Protein AF-B0MDX8-F1 (afdb_monomer_lite)

Radius of gyration: 16.96 Å; chains: 1; bounding box: 38×23×53 Å

Organism: Anaerostipes caccae (strain DSM 14662 / CCUG 47493 / JCM 13470 / NCIMB 13811 / L1-92) (NCBI:txid411490)

Secondary structure (DSSP, 8-state):
---GGG---S-SS-SS-TT------TT--SEEEE-S-HHHHHHHHHHTTPEEEEEEE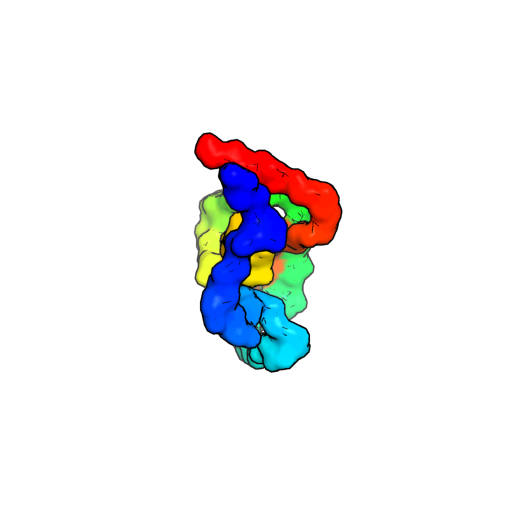ETTEEEEEEEEEETTEEEEEE----SS------

pLDDT: mean 81.72, std 12.45, range [44.72, 94.19]

Foldseek 3Di:
DDDPVVDDDPDPDDPDDPPDDDDDDPPDFPAEDEDQDLVVLVVVCVVQVWDFDDWDQDPVGTWTWTWGADPNGTYIYTYDCPDDDDPDDD

Sequence (90 aa):
MATIFERWGSAKTALINPWNVIEEKPDFPEVCITTFSADMIDRLAESRDGKKIAELCSANGNLPVYEICYGGKRIAVFYPEWGPLPVRPV

Structure (mmCIF, N/CA/C/O backbone):
data_AF-B0MDX8-F1
#
_entry.id   AF-B0MDX8-F1
#
loop_
_atom_site.group_PDB
_atom_site.id
_atom_site.type_symbol
_atom_site.label_atom_id
_atom_site.label_alt_id
_atom_site.label_comp_id
_atom_site.label_asym_id
_atom_site.label_entity_id
_atom_site.label_seq_id
_atom_site.pdbx_PDB_ins_code
_atom_site.Cartn_x
_atom_site.Cartn_y
_atom_site.Cartn_z
_atom_site.occupancy
_atom_site.B_iso_or_equiv
_atom_site.auth_seq_id
_atom_site.auth_comp_id
_atom_site.auth_asym_id
_atom_site.auth_atom_id
_atom_site.pdbx_PDB_model_num
ATOM 1 N N . MET A 1 1 ? 15.452 11.362 -37.689 1.00 57.66 1 MET A N 1
ATOM 2 C CA . MET A 1 1 ? 14.432 11.509 -36.630 1.00 57.66 1 MET A CA 1
ATOM 3 C C . MET A 1 1 ? 14.426 10.195 -35.868 1.00 57.66 1 MET A C 1
ATOM 5 O O . MET A 1 1 ? 14.017 9.198 -36.443 1.00 57.66 1 MET A O 1
ATOM 9 N N . ALA A 1 2 ? 15.022 10.153 -34.675 1.00 66.38 2 ALA A N 1
ATOM 10 C CA . ALA A 1 2 ? 15.140 8.915 -33.903 1.00 66.38 2 ALA A CA 1
ATOM 11 C C . ALA A 1 2 ? 13.801 8.606 -33.219 1.00 66.38 2 ALA A C 1
ATOM 13 O O . ALA A 1 2 ? 13.175 9.503 -32.649 1.00 66.38 2 ALA A O 1
ATOM 14 N N . THR A 1 3 ? 13.345 7.360 -33.317 1.00 73.81 3 THR A N 1
ATOM 15 C CA . THR A 1 3 ? 12.121 6.904 -32.642 1.00 73.81 3 THR A CA 1
ATOM 16 C C . THR A 1 3 ? 12.395 6.644 -31.155 1.00 73.81 3 THR A C 1
ATOM 18 O O . THR A 1 3 ? 13.547 6.552 -30.734 1.00 73.81 3 THR A O 1
ATOM 21 N N . ILE A 1 4 ? 11.343 6.513 -30.338 1.00 75.75 4 ILE A N 1
ATOM 22 C CA . ILE A 1 4 ? 11.462 6.211 -28.896 1.00 75.75 4 ILE A CA 1
ATOM 23 C C . ILE A 1 4 ? 12.277 4.927 -28.628 1.00 75.75 4 ILE A C 1
ATOM 25 O O . ILE A 1 4 ? 12.917 4.813 -27.589 1.00 75.75 4 ILE A O 1
ATOM 29 N N . PHE A 1 5 ? 12.315 4.005 -29.596 1.00 76.94 5 PHE A N 1
ATOM 30 C CA . PHE A 1 5 ? 13.057 2.743 -29.536 1.00 76.94 5 PHE A CA 1
ATOM 31 C C . PHE A 1 5 ? 14.569 2.890 -29.730 1.00 76.94 5 PHE A C 1
ATOM 33 O O . PHE A 1 5 ? 15.298 1.921 -29.574 1.00 76.94 5 PHE A O 1
ATOM 40 N N . GLU A 1 6 ? 15.057 4.078 -30.081 1.00 75.81 6 GLU A N 1
ATOM 41 C CA . GLU A 1 6 ? 16.496 4.343 -30.202 1.00 75.81 6 GLU A CA 1
ATOM 42 C C . GLU A 1 6 ? 17.016 5.227 -29.065 1.00 75.81 6 GLU A C 1
ATOM 44 O O . GLU A 1 6 ? 18.161 5.679 -29.077 1.00 75.81 6 GLU A O 1
ATOM 49 N N . ARG A 1 7 ? 16.172 5.491 -28.062 1.00 71.44 7 ARG A N 1
ATOM 50 C CA . ARG A 1 7 ? 16.462 6.424 -26.979 1.00 71.44 7 ARG A CA 1
ATOM 51 C C . ARG A 1 7 ? 16.592 5.680 -25.654 1.00 71.44 7 ARG A C 1
ATOM 53 O O . ARG A 1 7 ? 15.645 5.597 -24.878 1.00 71.44 7 ARG A O 1
ATOM 60 N N . TRP A 1 8 ? 17.791 5.169 -25.387 1.00 77.31 8 TRP A N 1
ATOM 61 C CA . TRP A 1 8 ? 18.108 4.460 -24.146 1.00 77.31 8 TRP A CA 1
ATOM 62 C C . TRP A 1 8 ? 18.755 5.360 -23.099 1.00 77.31 8 TRP A C 1
ATOM 64 O O . TRP A 1 8 ? 19.615 6.187 -23.401 1.00 77.31 8 TRP A O 1
ATOM 74 N N . GLY A 1 9 ? 18.326 5.189 -21.847 1.00 74.38 9 GLY A N 1
ATOM 75 C CA . GLY A 1 9 ? 19.009 5.765 -20.696 1.00 74.38 9 GLY A CA 1
ATOM 76 C C . GLY A 1 9 ? 20.296 4.996 -20.400 1.00 74.38 9 GLY A C 1
ATOM 77 O O . GLY A 1 9 ? 20.366 3.788 -20.596 1.00 74.38 9 GLY A O 1
ATOM 78 N N . SER A 1 10 ? 21.315 5.684 -19.890 1.00 83.06 10 SER A N 1
ATOM 79 C CA . SER A 1 10 ? 22.580 5.067 -19.461 1.00 83.06 10 SER A CA 1
ATOM 80 C C . SER A 1 10 ? 22.477 4.302 -18.132 1.00 83.06 10 SER A C 1
ATOM 82 O O . SER A 1 10 ? 23.451 3.686 -17.694 1.00 83.06 10 SER A O 1
ATOM 84 N N . ALA A 1 11 ? 21.316 4.350 -17.471 1.00 85.44 11 ALA A N 1
ATOM 85 C CA . ALA A 1 11 ? 21.073 3.690 -16.197 1.00 85.44 11 ALA A CA 1
ATOM 86 C C . ALA A 1 11 ? 21.053 2.163 -16.361 1.00 85.44 11 ALA A C 1
ATOM 88 O O . ALA A 1 11 ? 20.347 1.621 -17.206 1.00 85.44 11 ALA A O 1
ATOM 89 N N . LYS A 1 12 ? 21.825 1.468 -15.520 1.00 82.56 12 LYS A N 1
ATOM 90 C CA . LYS A 1 12 ? 21.936 -0.003 -15.523 1.00 82.56 12 LYS A CA 1
ATOM 91 C C . LYS A 1 12 ? 20.898 -0.701 -14.639 1.00 82.56 12 LYS A C 1
ATOM 93 O O . LYS A 1 12 ? 20.812 -1.923 -14.653 1.00 82.56 12 LYS A O 1
ATOM 98 N N . THR A 1 13 ? 20.147 0.066 -13.858 1.00 82.94 13 THR A N 1
ATOM 99 C CA . THR A 1 13 ? 19.125 -0.408 -12.921 1.00 82.94 13 THR A CA 1
ATOM 100 C C . THR A 1 13 ? 17.770 0.151 -13.326 1.00 82.94 13 THR A C 1
ATOM 102 O O . THR A 1 13 ? 17.650 1.354 -13.567 1.00 82.94 13 THR A O 1
ATOM 105 N N . ALA A 1 14 ? 16.758 -0.711 -13.381 1.00 83.44 14 ALA A N 1
ATOM 106 C CA . ALA A 1 14 ? 15.377 -0.309 -13.613 1.00 83.44 14 ALA A CA 1
ATOM 107 C C . ALA A 1 14 ? 14.748 0.269 -12.333 1.00 83.44 14 ALA A C 1
ATOM 109 O O . ALA A 1 14 ? 15.284 0.094 -11.237 1.00 83.44 14 ALA A O 1
ATOM 110 N N . LEU A 1 15 ? 13.589 0.923 -12.473 1.00 79.56 15 LEU A N 1
ATOM 111 C CA . LEU A 1 15 ? 12.766 1.359 -11.337 1.00 79.56 15 LEU A CA 1
ATOM 112 C C . LEU A 1 15 ? 12.314 0.162 -10.481 1.00 79.56 15 LEU A C 1
ATOM 114 O O . LEU A 1 15 ? 12.337 0.231 -9.258 1.00 79.56 15 LEU A O 1
ATOM 118 N N . ILE A 1 16 ? 11.954 -0.944 -11.137 1.00 82.88 16 ILE A N 1
ATOM 119 C CA . ILE A 1 16 ? 11.592 -2.216 -10.511 1.00 82.88 16 ILE A CA 1
ATOM 120 C C . ILE A 1 16 ? 12.490 -3.289 -11.131 1.00 82.88 16 ILE A C 1
ATOM 122 O O . ILE A 1 16 ? 12.386 -3.575 -12.323 1.00 82.88 16 ILE A O 1
ATOM 126 N N . ASN A 1 17 ? 13.399 -3.855 -10.339 1.00 86.31 17 ASN A N 1
ATOM 127 C CA . ASN A 1 17 ? 14.276 -4.952 -10.743 1.00 86.31 17 ASN A CA 1
ATOM 128 C C . ASN A 1 17 ? 13.784 -6.274 -10.130 1.00 86.31 17 ASN A C 1
ATOM 130 O O . ASN A 1 17 ? 13.211 -6.262 -9.041 1.00 86.31 17 ASN A O 1
ATOM 134 N N . PRO A 1 18 ? 14.078 -7.432 -10.750 1.00 84.94 18 PRO A N 1
ATOM 135 C CA . PRO A 1 18 ? 13.686 -8.741 -10.214 1.00 84.94 18 PRO A CA 1
ATOM 136 C C . PRO A 1 18 ? 14.233 -9.050 -8.812 1.00 84.94 18 PRO A C 1
ATOM 138 O O . PRO A 1 18 ? 13.671 -9.874 -8.101 1.00 84.94 18 PRO A O 1
ATOM 141 N N . TRP A 1 19 ? 15.337 -8.407 -8.419 1.00 87.00 19 TRP A N 1
ATOM 142 C CA . TRP A 1 19 ? 15.971 -8.566 -7.105 1.00 87.00 19 TRP A CA 1
ATOM 143 C C . TRP A 1 19 ? 15.537 -7.507 -6.081 1.00 87.00 19 TRP A C 1
ATOM 145 O O . TRP A 1 19 ? 16.089 -7.464 -4.983 1.00 87.00 19 TRP A O 1
ATOM 155 N N . ASN A 1 20 ? 14.583 -6.630 -6.411 1.00 86.31 20 ASN A N 1
ATOM 156 C CA . ASN A 1 20 ? 13.990 -5.743 -5.416 1.00 86.31 20 ASN A CA 1
ATOM 157 C C . ASN A 1 20 ? 13.068 -6.560 -4.500 1.00 86.31 20 ASN A C 1
ATOM 159 O O . ASN A 1 20 ? 11.964 -6.930 -4.887 1.00 86.31 20 ASN A O 1
ATOM 163 N N . VAL A 1 21 ? 13.534 -6.829 -3.281 1.00 84.38 21 VAL A N 1
ATOM 164 C CA . VAL A 1 21 ? 12.757 -7.474 -2.216 1.00 84.38 21 VAL A CA 1
ATOM 165 C C . VAL A 1 21 ? 12.343 -6.405 -1.206 1.00 84.38 21 VAL A C 1
ATOM 167 O O . VAL A 1 21 ? 13.153 -5.550 -0.849 1.00 84.38 21 VAL A O 1
ATOM 170 N N . ILE A 1 22 ? 11.082 -6.435 -0.777 1.00 84.31 22 ILE A N 1
ATOM 171 C CA . ILE A 1 22 ? 10.531 -5.518 0.227 1.00 84.31 22 ILE A CA 1
ATOM 172 C C . ILE A 1 22 ? 10.408 -6.289 1.542 1.00 84.31 22 ILE A C 1
ATOM 174 O O . ILE A 1 22 ? 9.894 -7.407 1.551 1.00 84.31 22 ILE A O 1
ATOM 178 N N . GLU A 1 23 ? 10.894 -5.705 2.635 1.00 86.06 23 GLU A N 1
ATOM 179 C CA . GLU A 1 23 ? 10.740 -6.276 3.975 1.00 86.06 23 GLU A CA 1
ATOM 180 C C . GLU A 1 23 ? 9.296 -6.141 4.474 1.00 86.06 23 GLU A C 1
ATOM 182 O O . GLU A 1 23 ? 8.579 -5.195 4.132 1.00 86.06 23 GLU A O 1
ATOM 187 N N . GLU A 1 24 ? 8.867 -7.089 5.305 1.00 83.94 24 GLU A N 1
ATOM 188 C CA . GLU A 1 24 ? 7.557 -7.027 5.944 1.00 83.94 24 GLU A CA 1
ATOM 189 C C . GLU A 1 24 ? 7.480 -5.831 6.902 1.00 83.94 24 GLU A C 1
ATOM 191 O O . GLU A 1 24 ? 8.401 -5.562 7.676 1.00 83.94 24 GLU A O 1
ATOM 196 N N . LYS A 1 25 ? 6.358 -5.105 6.869 1.00 84.38 25 LYS A N 1
ATOM 197 C CA . LYS A 1 25 ? 6.116 -3.987 7.781 1.00 84.38 25 LYS A CA 1
ATOM 198 C C . LYS A 1 25 ? 5.428 -4.518 9.054 1.00 84.38 25 LYS A C 1
ATOM 200 O O . LYS A 1 25 ? 4.268 -4.910 8.962 1.00 84.38 25 LYS A O 1
ATOM 205 N N . PRO A 1 26 ? 6.071 -4.478 10.237 1.00 81.81 26 PRO A N 1
ATOM 206 C CA . PRO A 1 26 ? 5.573 -5.154 11.443 1.00 81.81 26 PRO A CA 1
ATOM 207 C C . PRO A 1 26 ? 4.234 -4.616 11.975 1.00 81.81 26 PRO A C 1
ATOM 209 O O . PRO A 1 26 ? 3.469 -5.359 12.578 1.00 81.81 26 PRO A O 1
ATOM 212 N N . ASP A 1 27 ? 3.918 -3.342 11.730 1.00 86.75 27 ASP A N 1
ATOM 213 C CA . ASP A 1 27 ? 2.690 -2.696 12.222 1.00 86.75 27 ASP A CA 1
ATOM 214 C C . ASP A 1 27 ? 1.547 -2.662 11.196 1.00 86.75 27 ASP A C 1
ATOM 216 O O . ASP A 1 27 ? 0.593 -1.888 11.348 1.00 86.75 27 ASP A O 1
ATOM 220 N N . PHE A 1 28 ? 1.643 -3.460 10.131 1.00 88.62 28 PHE A N 1
ATOM 221 C CA . PHE A 1 28 ? 0.654 -3.455 9.062 1.00 88.62 28 PHE A CA 1
ATOM 222 C C . PHE A 1 28 ? -0.678 -4.093 9.507 1.00 88.62 28 PHE A C 1
ATOM 224 O O . PHE A 1 28 ? -0.674 -5.054 10.279 1.00 88.62 28 PHE A O 1
ATOM 231 N N . PRO A 1 29 ? -1.838 -3.574 9.058 1.00 91.12 29 PRO A N 1
ATOM 232 C CA . PRO A 1 29 ? -3.131 -4.173 9.372 1.00 91.12 29 PRO A CA 1
ATOM 233 C C . PRO A 1 29 ? -3.236 -5.639 8.930 1.00 91.12 29 PRO A C 1
ATOM 235 O O . PRO A 1 29 ? -2.876 -5.979 7.806 1.00 91.12 29 PRO A O 1
ATOM 238 N N . GLU A 1 30 ? -3.816 -6.488 9.783 1.00 89.06 30 GLU A N 1
ATOM 239 C CA . GLU A 1 30 ? -4.056 -7.912 9.483 1.00 89.06 30 GLU A CA 1
ATOM 240 C C . GLU A 1 30 ? -5.037 -8.098 8.312 1.00 89.06 30 GLU A C 1
ATOM 242 O O . GLU A 1 30 ? -4.952 -9.061 7.553 1.00 89.06 30 GLU A O 1
ATOM 247 N N . VAL A 1 31 ? -5.974 -7.158 8.146 1.00 91.38 31 VAL A N 1
ATOM 248 C CA . VAL A 1 31 ? -6.987 -7.201 7.090 1.00 91.38 31 VAL A CA 1
ATOM 249 C C . VAL A 1 31 ? -6.651 -6.191 6.002 1.00 91.38 31 VAL A C 1
ATOM 251 O O . VAL A 1 31 ? -6.575 -4.989 6.258 1.00 91.38 31 VAL A O 1
ATOM 254 N N . CYS A 1 32 ? -6.537 -6.689 4.773 1.00 90.75 32 CYS A N 1
ATOM 255 C CA . CYS A 1 32 ? -6.447 -5.885 3.561 1.00 90.75 32 CYS A CA 1
ATOM 256 C C . CYS A 1 32 ? -7.724 -6.002 2.738 1.00 90.75 32 CYS A C 1
ATOM 258 O O . CYS A 1 32 ? -8.200 -7.105 2.477 1.00 90.75 32 CYS A O 1
ATOM 260 N N . ILE A 1 33 ? -8.246 -4.867 2.286 1.00 90.62 33 ILE A N 1
ATOM 261 C CA . ILE A 1 33 ? -9.368 -4.788 1.356 1.00 90.62 33 ILE A CA 1
ATOM 262 C C . ILE A 1 33 ? -8.889 -4.097 0.090 1.00 90.62 33 ILE A C 1
ATOM 264 O O . ILE A 1 33 ? -8.269 -3.036 0.128 1.00 90.62 33 ILE A O 1
ATOM 268 N N . THR A 1 34 ? -9.210 -4.687 -1.049 1.00 88.25 34 THR A N 1
ATOM 269 C CA . THR A 1 34 ? -8.869 -4.138 -2.353 1.00 88.25 34 THR A CA 1
ATOM 270 C C . THR A 1 34 ? -10.118 -3.968 -3.203 1.00 88.25 34 THR A C 1
ATOM 272 O O . THR A 1 34 ? -11.076 -4.733 -3.095 1.00 88.25 34 THR A O 1
ATOM 275 N N . THR A 1 35 ? -10.138 -2.929 -4.035 1.00 85.88 35 THR A N 1
ATOM 276 C CA . THR A 1 35 ? -11.235 -2.666 -4.977 1.00 85.88 35 THR A CA 1
ATOM 277 C C . THR A 1 35 ? -10.696 -2.042 -6.256 1.00 85.88 35 THR A C 1
ATOM 279 O O . THR A 1 35 ? -9.625 -1.444 -6.251 1.00 85.88 35 THR A O 1
ATOM 282 N N . PHE A 1 36 ? -11.445 -2.166 -7.352 1.00 81.75 36 PHE A N 1
ATOM 283 C CA . PHE A 1 36 ? -11.050 -1.683 -8.677 1.00 81.75 36 PHE A CA 1
ATOM 284 C C . PHE A 1 36 ? -11.383 -0.204 -8.936 1.00 81.75 36 PHE A C 1
ATOM 286 O O . PHE A 1 36 ? -11.102 0.309 -10.016 1.00 81.75 36 PHE A O 1
ATOM 293 N N . SER A 1 37 ? -11.988 0.496 -7.974 1.00 83.88 37 SER A N 1
ATOM 294 C CA . SER A 1 37 ? -12.285 1.925 -8.094 1.00 83.88 37 SER A CA 1
ATOM 295 C C . SER A 1 37 ? -11.356 2.728 -7.193 1.00 83.88 37 SER A C 1
ATOM 297 O O . SER A 1 37 ? -11.530 2.748 -5.975 1.00 83.88 37 SER A O 1
ATOM 299 N N . ALA A 1 38 ? -10.382 3.404 -7.803 1.00 80.88 38 ALA A N 1
ATOM 300 C CA . ALA A 1 38 ? -9.481 4.295 -7.081 1.00 80.88 38 ALA A CA 1
ATOM 301 C C . ALA A 1 38 ? -10.257 5.440 -6.400 1.00 80.88 38 ALA A C 1
ATOM 303 O O . ALA A 1 38 ? -10.065 5.681 -5.214 1.00 80.88 38 ALA A O 1
ATOM 304 N N . ASP A 1 39 ? -11.230 6.037 -7.097 1.00 86.81 39 ASP A N 1
ATOM 305 C CA . ASP A 1 39 ? -12.097 7.088 -6.546 1.00 86.81 39 ASP A CA 1
ATOM 306 C C . ASP A 1 39 ? -12.865 6.631 -5.299 1.00 86.81 39 ASP A C 1
ATOM 308 O O . ASP A 1 39 ? -13.078 7.404 -4.366 1.00 86.81 39 ASP A O 1
ATOM 312 N N . MET A 1 40 ? -13.303 5.368 -5.265 1.00 88.50 40 MET A N 1
ATOM 313 C CA . MET A 1 40 ? -13.981 4.811 -4.096 1.00 88.50 40 MET A CA 1
ATOM 314 C C . MET A 1 40 ? -13.029 4.675 -2.906 1.00 88.50 40 MET A C 1
ATOM 316 O O . MET A 1 40 ? -13.445 4.922 -1.777 1.00 88.50 40 MET A O 1
ATOM 320 N N . ILE A 1 41 ? -11.771 4.296 -3.148 1.00 89.06 41 ILE A N 1
ATOM 321 C CA . ILE A 1 41 ? -10.743 4.187 -2.105 1.00 89.06 41 ILE A CA 1
ATOM 322 C C . ILE A 1 41 ? -10.420 5.566 -1.544 1.00 89.06 41 ILE A C 1
ATOM 324 O O . ILE A 1 41 ? -10.418 5.726 -0.326 1.00 89.06 41 ILE A O 1
ATOM 328 N N . ASP A 1 42 ? -10.219 6.553 -2.417 1.00 87.75 42 ASP A N 1
ATOM 329 C CA . ASP A 1 42 ? -9.887 7.921 -2.021 1.00 87.75 42 ASP A CA 1
ATOM 330 C C . ASP A 1 42 ? -11.032 8.527 -1.184 1.00 87.75 42 ASP A C 1
ATOM 332 O O . ASP A 1 42 ? -10.811 8.985 -0.062 1.00 87.75 42 ASP A O 1
ATOM 336 N N . ARG A 1 43 ? -12.289 8.385 -1.631 1.00 90.56 43 ARG A N 1
ATOM 337 C CA . ARG A 1 43 ? -13.474 8.804 -0.853 1.00 90.56 43 ARG A CA 1
ATOM 338 C C . ARG A 1 43 ? -13.613 8.062 0.474 1.00 90.56 43 ARG A C 1
ATOM 340 O O . ARG A 1 43 ? -14.031 8.649 1.472 1.00 90.56 43 ARG A O 1
ATOM 347 N N . LEU A 1 44 ? -13.314 6.763 0.497 1.00 90.25 44 LEU A N 1
ATOM 348 C CA . LEU A 1 44 ? -13.375 5.973 1.723 1.00 90.25 44 LEU A CA 1
ATOM 349 C C . LEU A 1 44 ? -12.322 6.453 2.724 1.00 90.25 44 LEU A C 1
ATOM 351 O O . LEU A 1 44 ? -12.658 6.633 3.894 1.00 90.25 44 LEU A O 1
ATOM 355 N N . ALA A 1 45 ? -11.095 6.695 2.261 1.00 89.06 45 ALA A N 1
ATOM 356 C CA . ALA A 1 45 ? -10.017 7.239 3.071 1.00 89.06 45 ALA A CA 1
ATOM 357 C C . ALA A 1 45 ? -10.396 8.619 3.627 1.00 89.06 45 ALA A C 1
ATOM 359 O O . ALA A 1 45 ? -10.320 8.816 4.834 1.00 89.06 45 ALA A O 1
ATOM 360 N N . GLU A 1 46 ? -10.909 9.533 2.802 1.00 90.19 46 GLU A N 1
ATOM 361 C CA . GLU A 1 46 ? -11.368 10.854 3.256 1.00 90.19 46 GLU A CA 1
ATOM 362 C C . GLU A 1 46 ? -12.500 10.760 4.290 1.00 90.19 46 GLU A C 1
ATOM 364 O O . GLU A 1 46 ? -12.451 11.406 5.332 1.00 90.19 46 GLU A O 1
ATOM 369 N N . SER A 1 47 ? -13.506 9.913 4.052 1.00 90.94 47 SER A N 1
ATOM 370 C CA . SER A 1 47 ? -14.674 9.791 4.941 1.00 90.94 47 SER A CA 1
ATOM 371 C C . SER A 1 47 ? -14.383 9.147 6.304 1.00 90.94 47 SER A C 1
ATOM 373 O O . SER A 1 47 ? -15.231 9.186 7.197 1.00 90.94 47 SER A O 1
ATOM 375 N N . ARG A 1 48 ? -13.225 8.493 6.457 1.00 88.88 48 ARG A N 1
ATOM 376 C CA . ARG A 1 48 ? -12.849 7.704 7.642 1.00 88.88 48 ARG A CA 1
ATOM 377 C C . ARG A 1 48 ? -11.561 8.191 8.304 1.00 88.88 48 ARG A C 1
ATOM 379 O O . ARG A 1 48 ? -10.991 7.435 9.090 1.00 88.88 48 ARG A O 1
ATOM 386 N N . ASP A 1 49 ? -11.102 9.399 7.975 1.00 88.31 49 ASP A N 1
ATOM 387 C CA . ASP A 1 49 ? -9.810 9.944 8.420 1.00 88.31 49 ASP A CA 1
ATOM 388 C C . ASP A 1 49 ? -8.646 8.967 8.161 1.00 88.31 49 ASP A C 1
ATOM 390 O O . ASP A 1 49 ? -7.758 8.751 8.992 1.00 88.31 49 ASP A O 1
ATOM 394 N N . GLY A 1 50 ? -8.693 8.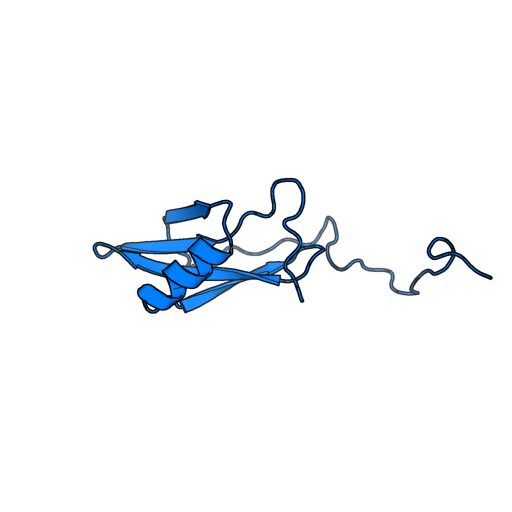324 6.994 1.00 87.50 50 GLY A N 1
ATOM 395 C CA . GLY A 1 50 ? -7.757 7.303 6.567 1.00 87.50 50 GLY A CA 1
ATOM 396 C C . GLY A 1 50 ? -6.337 7.848 6.475 1.00 87.50 50 GLY A C 1
ATOM 397 O O . GLY A 1 50 ? -6.081 8.888 5.869 1.00 87.50 50 GLY A O 1
ATOM 398 N N . LYS A 1 51 ? -5.386 7.123 7.063 1.00 91.69 51 LYS A N 1
ATOM 399 C CA . LYS A 1 51 ? -3.973 7.515 7.088 1.00 91.69 51 LYS A CA 1
ATOM 400 C C . LYS A 1 51 ? -3.196 6.733 6.054 1.00 91.69 51 LYS A C 1
ATOM 402 O O . LYS A 1 51 ? -3.271 5.514 6.007 1.00 91.69 51 LYS A O 1
ATOM 407 N N . LYS A 1 52 ? -2.392 7.414 5.248 1.00 92.19 52 LYS A N 1
ATOM 408 C CA . LYS A 1 52 ? -1.480 6.739 4.325 1.00 92.19 52 LYS A CA 1
ATOM 409 C C . LYS A 1 52 ? -0.358 6.052 5.108 1.00 92.19 52 LYS A C 1
ATOM 411 O O . LYS A 1 52 ? 0.406 6.724 5.796 1.00 92.19 52 LYS A O 1
ATOM 416 N N . ILE A 1 53 ? -0.265 4.727 5.003 1.00 91.62 53 ILE A N 1
ATOM 417 C CA . ILE A 1 53 ? 0.696 3.900 5.760 1.00 91.62 53 ILE A CA 1
ATOM 418 C C . ILE A 1 53 ? 1.809 3.298 4.893 1.00 91.62 53 ILE A C 1
ATOM 420 O O . ILE A 1 53 ? 2.864 2.910 5.414 1.00 91.62 53 ILE A O 1
ATOM 424 N N . ALA A 1 54 ? 1.576 3.215 3.582 1.00 89.62 54 ALA A N 1
ATOM 425 C CA . ALA A 1 54 ? 2.525 2.724 2.592 1.00 89.62 54 ALA A CA 1
ATOM 426 C C . ALA A 1 54 ? 2.176 3.242 1.185 1.00 89.62 54 ALA A C 1
ATOM 428 O O . ALA A 1 54 ? 1.132 3.861 0.964 1.00 89.62 54 ALA A O 1
ATOM 429 N N . GLU A 1 55 ? 3.065 2.969 0.236 1.00 89.12 55 GLU A N 1
ATOM 430 C CA . GLU A 1 55 ? 2.854 3.172 -1.194 1.00 89.12 55 GLU A CA 1
ATOM 431 C C . GLU A 1 55 ? 3.316 1.930 -1.955 1.00 89.12 55 GLU A C 1
ATOM 433 O O . GLU A 1 55 ? 4.337 1.333 -1.614 1.00 89.12 55 GLU A O 1
ATOM 438 N N . LEU A 1 56 ? 2.583 1.564 -3.001 1.00 85.81 56 LEU A N 1
ATOM 439 C CA . LEU A 1 56 ? 2.980 0.554 -3.972 1.00 85.81 56 LEU A CA 1
ATOM 440 C C . LEU A 1 56 ? 3.576 1.267 -5.185 1.00 85.81 56 LEU A C 1
ATOM 442 O O . LEU A 1 56 ? 2.955 2.170 -5.741 1.00 85.81 56 LEU A O 1
ATOM 446 N N . CYS A 1 57 ? 4.777 0.875 -5.599 1.00 81.75 57 CYS A N 1
ATOM 447 C CA . CYS A 1 57 ? 5.409 1.427 -6.794 1.00 81.75 57 CYS A CA 1
ATOM 448 C C . CYS A 1 57 ? 4.950 0.655 -8.034 1.00 81.75 57 CYS A C 1
ATOM 450 O O . CYS A 1 57 ? 5.039 -0.573 -8.063 1.00 81.75 57 CYS A O 1
ATOM 452 N N . SER A 1 58 ? 4.486 1.377 -9.054 1.00 77.75 58 SER A N 1
ATOM 453 C CA . SER A 1 58 ? 4.077 0.804 -10.333 1.00 77.75 58 SER A CA 1
ATOM 454 C C . SER A 1 58 ? 4.518 1.659 -11.524 1.00 77.75 58 SER A C 1
ATOM 456 O O . SER A 1 58 ? 5.048 2.760 -11.372 1.00 77.75 58 SER A O 1
ATOM 458 N N . ALA A 1 59 ? 4.289 1.147 -12.734 1.00 72.75 59 ALA A N 1
ATOM 459 C CA . ALA A 1 59 ? 4.626 1.792 -13.998 1.00 72.75 59 ALA A CA 1
ATOM 460 C C . ALA A 1 59 ? 3.913 3.141 -14.208 1.00 72.75 59 ALA A C 1
ATOM 462 O O . ALA A 1 59 ? 4.485 4.027 -14.838 1.00 72.75 59 ALA A O 1
ATOM 463 N N . ASN A 1 60 ? 2.704 3.319 -13.660 1.00 71.62 60 ASN A N 1
ATOM 464 C CA . ASN A 1 60 ? 1.949 4.578 -13.745 1.00 71.62 60 ASN A CA 1
ATOM 465 C C . ASN A 1 60 ? 2.208 5.526 -12.564 1.00 71.62 60 ASN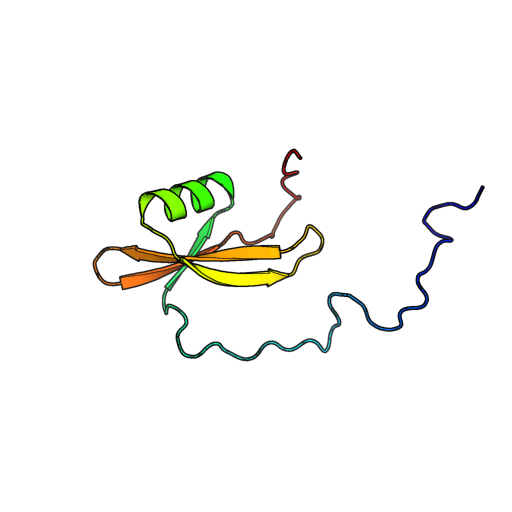 A C 1
ATOM 467 O O . ASN A 1 60 ? 1.599 6.592 -12.481 1.00 71.62 60 ASN A O 1
ATOM 471 N N . GLY A 1 61 ? 3.101 5.145 -11.648 1.00 78.25 61 GLY A N 1
ATOM 472 C CA . GLY A 1 61 ? 3.428 5.908 -10.452 1.00 78.25 61 GLY A CA 1
ATOM 473 C C . GLY A 1 61 ? 3.097 5.168 -9.162 1.00 78.25 61 GLY A C 1
ATOM 474 O O . GLY A 1 61 ? 2.883 3.955 -9.138 1.00 78.25 61 GLY A O 1
ATOM 475 N N . ASN A 1 62 ? 3.102 5.922 -8.068 1.00 83.56 62 ASN A N 1
ATOM 476 C CA . ASN A 1 62 ? 2.939 5.372 -6.731 1.00 83.56 62 ASN A CA 1
ATOM 477 C C . ASN A 1 62 ? 1.457 5.325 -6.345 1.00 83.56 62 ASN A C 1
ATOM 479 O O . ASN A 1 62 ? 0.762 6.342 -6.363 1.00 83.56 62 ASN A O 1
ATOM 483 N N . LEU A 1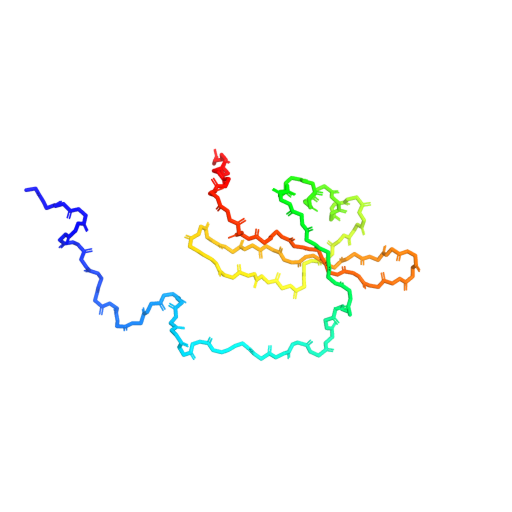 63 ? 0.988 4.145 -5.948 1.00 87.00 63 LEU A N 1
ATOM 484 C CA . LEU A 1 63 ? -0.370 3.910 -5.472 1.00 87.00 63 LEU A CA 1
ATOM 485 C C . LEU A 1 63 ? -0.386 3.946 -3.940 1.00 87.00 63 LEU A C 1
ATOM 487 O O . LEU A 1 63 ? 0.334 3.173 -3.305 1.00 87.00 63 LEU A O 1
ATOM 491 N N . PRO A 1 64 ? -1.180 4.821 -3.310 1.00 89.50 64 PRO A N 1
ATOM 492 C CA . PRO A 1 64 ? -1.239 4.899 -1.858 1.00 89.50 64 PRO A CA 1
ATOM 493 C C . PRO A 1 64 ? -1.950 3.683 -1.247 1.00 89.50 64 PRO A C 1
ATOM 495 O O . PRO A 1 64 ? -2.926 3.165 -1.790 1.00 89.50 64 PRO A O 1
ATOM 498 N N . VAL A 1 65 ? -1.478 3.269 -0.072 1.00 91.56 65 VAL A N 1
ATOM 499 C CA . VAL A 1 65 ? -2.161 2.326 0.819 1.00 91.56 65 VAL A CA 1
ATOM 500 C C . VAL A 1 65 ? -2.635 3.098 2.044 1.00 91.56 65 VAL A C 1
ATOM 502 O O . VAL A 1 65 ? -1.822 3.691 2.764 1.00 91.56 65 VAL A O 1
ATOM 505 N N . TYR A 1 66 ? -3.940 3.081 2.287 1.00 93.50 66 TYR A N 1
ATOM 506 C CA . TYR A 1 66 ? -4.568 3.781 3.403 1.00 93.50 66 TYR A CA 1
ATOM 507 C C . TYR A 1 66 ? -4.941 2.810 4.520 1.00 93.50 66 TYR A C 1
ATOM 509 O O . TYR A 1 66 ? -5.456 1.730 4.264 1.00 93.50 66 TYR A O 1
ATOM 517 N N . GLU A 1 67 ? -4.721 3.202 5.766 1.00 94.12 67 GLU A N 1
ATOM 518 C CA . GLU A 1 67 ? -5.265 2.552 6.950 1.00 94.12 67 GLU A CA 1
ATOM 519 C C . GLU A 1 67 ? -6.535 3.279 7.381 1.00 94.12 67 GLU A C 1
ATOM 521 O O . GLU A 1 67 ? -6.526 4.495 7.572 1.00 94.12 67 GLU A O 1
ATOM 526 N N . I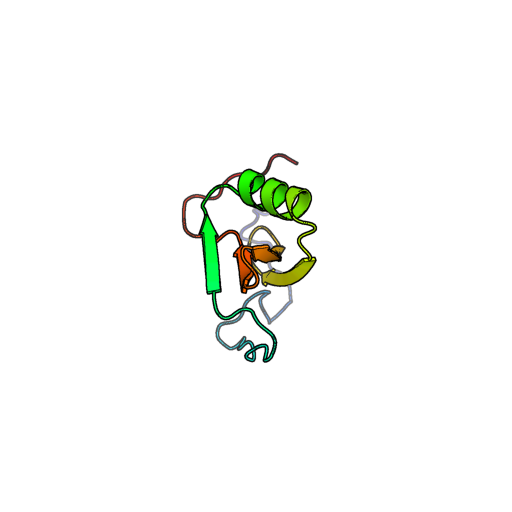LE A 1 68 ? -7.611 2.523 7.571 1.00 93.69 68 ILE A N 1
ATOM 527 C CA . ILE A 1 68 ? -8.864 2.996 8.159 1.00 93.69 68 ILE A CA 1
ATOM 528 C C . ILE A 1 68 ? -9.210 2.149 9.384 1.00 93.69 68 ILE A C 1
ATOM 530 O O . ILE A 1 68 ? -8.824 0.982 9.485 1.00 93.69 68 ILE A O 1
ATOM 534 N N . CYS A 1 69 ? -9.980 2.720 10.310 1.00 92.06 69 CYS A N 1
ATOM 535 C CA . CYS A 1 69 ? -10.524 1.983 11.446 1.00 92.06 69 CYS A CA 1
ATOM 536 C C . CYS A 1 69 ? -12.028 1.759 11.255 1.00 92.06 69 CYS A C 1
ATOM 538 O O . CYS A 1 69 ? -12.798 2.711 11.104 1.00 92.06 69 CYS A O 1
ATOM 540 N N . TYR A 1 70 ? -12.462 0.499 11.264 1.00 89.31 70 TYR A N 1
ATOM 541 C CA . TYR A 1 70 ? -13.872 0.133 11.137 1.00 89.31 70 TYR A CA 1
ATOM 542 C C . TYR A 1 70 ? -14.234 -0.954 12.148 1.00 89.31 70 TYR A C 1
ATOM 544 O O . TYR A 1 70 ? -13.587 -1.997 12.211 1.00 89.31 70 TYR A O 1
ATOM 552 N N . GLY A 1 71 ? -15.256 -0.707 12.974 1.00 88.56 71 GLY A N 1
ATOM 553 C CA . GLY A 1 71 ? -15.689 -1.663 14.002 1.00 88.56 71 GLY A CA 1
ATOM 554 C C . GLY A 1 71 ? -14.594 -2.025 15.017 1.00 88.56 71 GLY A C 1
ATOM 555 O O . GLY A 1 71 ? -14.548 -3.161 15.478 1.00 88.56 71 GLY A O 1
ATOM 556 N N . GLY A 1 72 ? -13.679 -1.094 15.314 1.00 89.88 72 GLY A N 1
ATOM 557 C CA . GLY A 1 72 ? -12.541 -1.321 16.214 1.00 89.88 72 GLY A CA 1
ATOM 558 C C . GLY A 1 72 ? -11.380 -2.113 15.602 1.00 89.88 72 GLY A C 1
ATOM 559 O O . GLY A 1 72 ? -10.426 -2.422 16.310 1.00 89.88 72 GLY A O 1
ATOM 560 N N . LYS A 1 73 ? -11.433 -2.438 14.303 1.00 91.44 73 LYS A N 1
ATOM 561 C CA . LYS A 1 73 ? -10.349 -3.114 13.582 1.00 91.44 73 LYS A CA 1
ATOM 562 C C . LYS A 1 73 ? -9.636 -2.154 12.636 1.00 91.44 73 LYS A C 1
ATOM 564 O O . LYS A 1 73 ? -10.285 -1.375 11.937 1.00 91.44 73 LYS A O 1
ATOM 569 N N . ARG A 1 74 ? -8.304 -2.255 12.593 1.00 93.94 74 ARG A N 1
ATOM 570 C CA . ARG A 1 74 ? -7.467 -1.597 11.581 1.00 93.94 74 ARG A CA 1
ATOM 571 C C . ARG A 1 74 ? -7.558 -2.380 10.278 1.00 93.94 74 ARG A C 1
ATOM 573 O O . ARG A 1 74 ? -7.438 -3.604 10.293 1.00 93.94 74 ARG A O 1
ATOM 580 N N . ILE A 1 75 ? -7.786 -1.678 9.177 1.00 94.19 75 ILE A N 1
ATOM 581 C CA . ILE A 1 75 ? -7.937 -2.259 7.845 1.00 94.19 75 ILE A CA 1
ATOM 582 C C . ILE A 1 75 ? -7.080 -1.451 6.877 1.00 94.19 75 ILE A C 1
ATOM 584 O O . ILE A 1 75 ? -7.193 -0.226 6.834 1.00 94.19 75 ILE A O 1
ATOM 588 N N . ALA A 1 76 ? -6.255 -2.133 6.090 1.00 93.62 76 ALA A N 1
ATOM 589 C CA . ALA A 1 76 ? -5.551 -1.532 4.968 1.00 93.62 76 ALA A CA 1
ATOM 590 C C . ALA A 1 76 ? -6.436 -1.575 3.718 1.00 93.62 76 ALA A C 1
ATOM 592 O O . ALA A 1 76 ? -7.021 -2.610 3.400 1.00 93.62 76 ALA A O 1
ATOM 593 N N . VAL A 1 77 ? -6.525 -0.465 2.994 1.00 93.25 77 VAL A N 1
ATOM 594 C CA . VAL A 1 77 ? -7.266 -0.346 1.741 1.00 93.25 77 VAL A CA 1
ATOM 595 C C . VAL A 1 77 ? -6.339 0.182 0.660 1.00 93.25 77 VAL A C 1
ATOM 597 O O . VAL A 1 77 ? -5.662 1.194 0.855 1.00 93.25 77 VAL A O 1
ATOM 600 N N . PHE A 1 78 ? -6.298 -0.501 -0.480 1.00 91.19 78 PHE A N 1
ATOM 601 C CA . PHE A 1 78 ? -5.487 -0.076 -1.616 1.00 91.19 78 PHE A CA 1
ATOM 602 C C . PHE A 1 78 ? -6.070 -0.530 -2.951 1.00 91.19 78 PHE A C 1
ATOM 604 O O . PHE A 1 78 ? -6.914 -1.427 -3.021 1.00 91.19 78 PHE A O 1
ATOM 611 N N . TYR A 1 79 ? -5.603 0.116 -4.016 1.00 87.50 79 TYR A N 1
ATOM 612 C CA . TYR A 1 79 ? -5.959 -0.208 -5.389 1.00 87.50 79 TYR A CA 1
ATOM 613 C C . TYR A 1 79 ? -4.955 -1.232 -5.940 1.00 87.50 79 TYR A C 1
ATOM 615 O O . TYR A 1 79 ? -3.774 -0.899 -6.068 1.00 87.50 79 TYR A O 1
ATOM 623 N N . PRO A 1 80 ? -5.366 -2.475 -6.247 1.00 76.56 80 PRO A N 1
ATOM 624 C CA . PRO A 1 80 ? -4.511 -3.421 -6.938 1.00 76.56 80 PRO A CA 1
ATOM 625 C C . PRO A 1 80 ? -4.537 -3.075 -8.431 1.00 76.56 80 PRO A C 1
ATOM 627 O O . PRO A 1 80 ? -5.579 -3.167 -9.078 1.00 76.56 80 PRO A O 1
ATOM 630 N N . GLU A 1 81 ? -3.396 -2.687 -8.998 1.00 69.19 81 GLU A N 1
ATOM 631 C CA . GLU A 1 81 ? -3.257 -2.415 -10.439 1.00 69.19 81 GLU A CA 1
ATOM 632 C C . GLU A 1 81 ? -3.253 -3.714 -11.274 1.00 69.19 81 GLU A C 1
ATOM 634 O O . GLU A 1 81 ? -2.319 -4.022 -12.011 1.00 69.19 81 GLU A O 1
ATOM 639 N N . TRP A 1 82 ? -4.288 -4.543 -11.129 1.00 55.41 82 TRP A N 1
ATOM 640 C CA . TRP A 1 82 ? -4.440 -5.806 -11.852 1.00 55.41 82 TRP A CA 1
ATOM 641 C C . TRP A 1 82 ? -5.567 -5.664 -12.879 1.00 55.41 82 TRP A C 1
ATOM 643 O O . TRP A 1 82 ? -6.740 -5.832 -12.555 1.00 55.41 82 TRP A O 1
ATOM 653 N N . GLY A 1 83 ? -5.218 -5.330 -14.125 1.00 55.59 83 GLY A N 1
ATOM 654 C CA . GLY A 1 83 ? -6.172 -5.190 -15.233 1.00 55.59 83 GLY A CA 1
ATOM 655 C C . GLY A 1 83 ? -5.799 -4.075 -16.218 1.00 55.59 83 GLY A C 1
ATOM 656 O O . GLY A 1 83 ? -4.793 -3.397 -16.005 1.00 55.59 83 GLY A O 1
ATOM 657 N N . PRO A 1 84 ? -6.564 -3.879 -17.315 1.00 48.47 84 PRO A N 1
ATOM 658 C CA . PRO A 1 84 ? -6.327 -2.774 -18.239 1.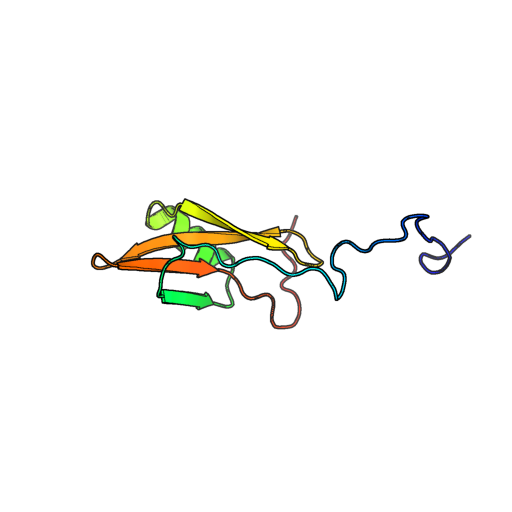00 48.47 84 PRO A CA 1
ATOM 659 C C . PRO A 1 84 ? -6.383 -1.449 -17.474 1.00 48.47 84 PRO A C 1
ATOM 661 O O . PRO A 1 84 ? -7.328 -1.180 -16.735 1.00 48.47 84 PRO A O 1
ATOM 664 N N . LEU A 1 85 ? -5.317 -0.670 -17.634 1.00 48.78 85 LEU A N 1
ATOM 665 C CA . LEU A 1 85 ? -4.998 0.505 -16.833 1.00 48.78 85 LEU A CA 1
ATOM 666 C C . LEU A 1 85 ? -6.168 1.505 -16.828 1.00 48.78 85 LEU A C 1
ATOM 668 O O . LEU A 1 85 ? -6.535 1.987 -17.905 1.00 48.78 85 LEU A O 1
ATOM 672 N N . PRO A 1 86 ? -6.749 1.874 -15.669 1.00 49.72 86 PRO A N 1
ATOM 673 C CA . PRO A 1 86 ? -7.602 3.047 -15.625 1.00 49.72 86 PRO A CA 1
ATOM 674 C C . PRO A 1 86 ? -6.718 4.267 -15.862 1.00 49.72 86 PRO A C 1
ATOM 676 O O . PRO A 1 86 ? -5.841 4.606 -15.067 1.00 49.72 86 PRO A O 1
ATOM 679 N N . VAL A 1 87 ? -6.938 4.920 -16.996 1.00 52.53 87 VAL A N 1
ATOM 680 C CA . VAL A 1 87 ? -6.289 6.184 -17.325 1.00 52.53 87 VAL A CA 1
ATOM 681 C C . VAL A 1 87 ? -6.827 7.218 -16.337 1.00 52.53 87 VAL A C 1
ATOM 683 O O . VAL A 1 87 ? -7.980 7.633 -16.446 1.00 52.53 87 VAL A O 1
ATOM 686 N N . ARG A 1 88 ? -6.034 7.596 -15.328 1.00 52.38 88 ARG A N 1
ATOM 687 C CA . ARG A 1 88 ? -6.362 8.753 -14.488 1.00 52.38 88 ARG A CA 1
ATOM 688 C C . ARG A 1 88 ? -6.265 10.001 -15.378 1.00 52.38 88 ARG A C 1
ATOM 690 O O . ARG A 1 88 ? -5.197 10.218 -15.952 1.00 52.38 88 ARG A O 1
ATOM 697 N N . PRO A 1 89 ? -7.341 10.790 -15.552 1.00 46.28 89 PRO A N 1
ATOM 698 C CA . PRO A 1 89 ? -7.217 12.078 -16.215 1.00 46.28 89 PRO A CA 1
ATOM 699 C C . PRO A 1 89 ? -6.314 12.980 -15.365 1.00 46.28 89 PRO A C 1
ATOM 701 O O . PRO A 1 89 ? -6.495 13.077 -14.150 1.00 46.28 89 PRO A O 1
ATOM 704 N N . VAL A 1 90 ? -5.309 13.559 -16.022 1.00 44.72 90 VAL A N 1
ATOM 705 C CA . VAL A 1 90 ? -4.420 14.608 -15.495 1.00 44.72 90 VAL A CA 1
ATOM 706 C C . VAL A 1 90 ? -5.122 15.955 -15.458 1.00 44.72 90 VAL A C 1
ATOM 708 O O . VAL A 1 90 ? -5.922 16.220 -16.384 1.00 44.72 90 VAL A O 1
#